Protein AF-A0A147KH98-F1 (afdb_monomer_lite)

Foldseek 3Di:
DDDDDDDAADDVPDADPLVCVVVVLQVCQQVQNDAKDWDWDWQDHRVNDDDPDDGDDTATQWMKHWQVLCVQQPVVLLCPQPFHWDWHHDPNRIMTIGGQDRNPDNCSVVSVVSSVVSSDGPPPPPD

pLDDT: mean 91.66, std 10.64, range [39.0, 98.44]

Sequence (127 aa):
KESVSFAVGYAEGEEPALDRLAELVEHFADQQILQTMTVHRLAGRDDVTYAPHWSGVPVPVGMAVGAEGVAQIGRERALAAPVPGKVVGPVKAPAVWYRVGDGVDAEDWRVLDGLLKHLRPQGLARD

Structure (mmCIF, N/CA/C/O backbone):
data_AF-A0A147KH98-F1
#
_entry.id   AF-A0A147KH98-F1
#
loop_
_atom_site.group_PDB
_atom_site.id
_atom_site.type_symbol
_atom_site.label_atom_id
_atom_site.label_alt_id
_atom_site.label_comp_id
_atom_site.label_asym_id
_atom_site.label_entity_id
_atom_site.label_seq_id
_atom_site.pdbx_PDB_ins_code
_atom_site.Cartn_x
_atom_site.Cartn_y
_atom_site.Cartn_z
_atom_site.occupancy
_atom_site.B_iso_or_equiv
_atom_site.auth_seq_id
_atom_site.auth_comp_id
_atom_site.auth_asym_id
_atom_site.auth_atom_id
_atom_site.pdbx_PDB_model_num
ATOM 1 N N . LYS A 1 1 ? 11.316 0.511 17.637 1.00 72.12 1 LYS A N 1
ATOM 2 C CA . LYS A 1 1 ? 10.694 0.406 16.298 1.00 72.12 1 LYS A CA 1
ATOM 3 C C . LYS A 1 1 ? 11.679 -0.330 15.413 1.00 72.12 1 LYS A C 1
ATOM 5 O O . LYS A 1 1 ? 12.813 0.118 15.325 1.00 72.12 1 LYS A O 1
ATOM 10 N N . GLU A 1 2 ? 11.275 -1.463 14.865 1.00 89.25 2 GLU A N 1
ATOM 11 C CA . GLU A 1 2 ? 12.076 -2.251 13.928 1.00 89.2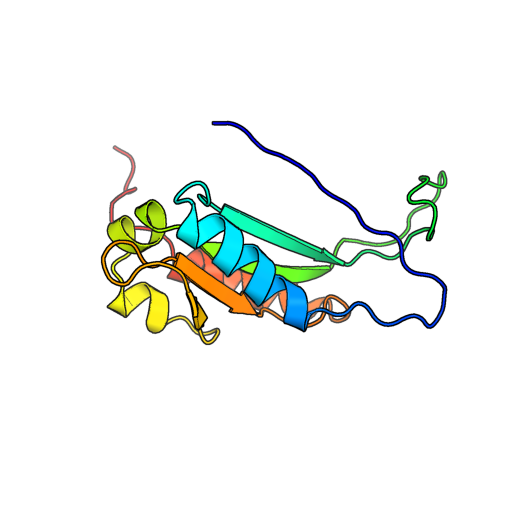5 2 GLU A CA 1
ATOM 12 C C . GLU A 1 2 ? 11.610 -1.950 12.499 1.00 89.25 2 GLU A C 1
ATOM 14 O O . GLU A 1 2 ? 10.452 -1.578 12.292 1.00 89.25 2 GLU A O 1
ATOM 19 N N . SER A 1 3 ? 12.512 -2.054 11.526 1.00 92.88 3 SER A N 1
ATOM 20 C CA . SER A 1 3 ? 12.195 -1.890 10.108 1.00 92.88 3 SER A CA 1
ATOM 21 C C . SER A 1 3 ? 12.914 -2.955 9.299 1.00 92.88 3 SER A C 1
ATOM 23 O O . SER A 1 3 ? 14.129 -3.105 9.428 1.00 92.88 3 SER A O 1
ATOM 25 N N . VAL A 1 4 ? 12.170 -3.638 8.437 1.00 95.06 4 VAL A N 1
ATOM 26 C CA . VAL A 1 4 ? 12.702 -4.611 7.484 1.00 95.06 4 VAL A CA 1
ATOM 27 C C . VAL A 1 4 ? 12.544 -4.035 6.082 1.00 95.06 4 VAL A C 1
ATOM 29 O O . VAL A 1 4 ? 11.461 -3.571 5.725 1.00 95.06 4 VAL A O 1
ATOM 32 N N . SER A 1 5 ? 13.618 -4.076 5.297 1.00 94.50 5 SER A N 1
ATOM 33 C CA . SER A 1 5 ? 13.599 -3.739 3.873 1.00 94.50 5 SER A CA 1
ATOM 34 C C . SER A 1 5 ? 13.730 -5.019 3.062 1.00 94.50 5 SER A C 1
ATOM 36 O O . SER A 1 5 ? 14.626 -5.822 3.310 1.00 94.50 5 SER A O 1
ATOM 38 N N . PHE A 1 6 ? 12.845 -5.196 2.088 1.00 93.94 6 PHE A N 1
ATOM 39 C CA . PHE A 1 6 ? 12.829 -6.343 1.190 1.00 93.94 6 PHE A CA 1
ATOM 40 C C . PHE A 1 6 ? 12.768 -5.848 -0.253 1.00 93.94 6 PHE A C 1
ATOM 42 O O . PHE A 1 6 ? 12.021 -4.918 -0.555 1.00 93.94 6 PHE A O 1
ATOM 49 N N . ALA A 1 7 ? 13.565 -6.457 -1.127 1.00 94.00 7 ALA A N 1
ATOM 50 C CA . ALA A 1 7 ? 13.634 -6.121 -2.540 1.00 94.00 7 ALA A CA 1
ATOM 51 C C . ALA A 1 7 ? 13.538 -7.398 -3.376 1.00 94.00 7 ALA A C 1
ATOM 53 O O . ALA A 1 7 ? 14.089 -8.434 -3.006 1.00 94.00 7 ALA A O 1
ATOM 54 N N . VAL A 1 8 ? 12.844 -7.294 -4.507 1.00 93.56 8 VAL A N 1
ATOM 55 C CA . VAL A 1 8 ? 12.719 -8.351 -5.512 1.00 93.56 8 VAL A CA 1
ATOM 56 C C . VAL A 1 8 ? 13.092 -7.733 -6.847 1.00 93.56 8 VAL A C 1
ATOM 58 O O . VAL A 1 8 ? 12.527 -6.703 -7.217 1.00 93.56 8 VAL A O 1
ATOM 61 N N . GLY A 1 9 ? 14.058 -8.335 -7.531 1.00 93.75 9 GLY A N 1
ATOM 62 C CA . GLY A 1 9 ? 14.377 -7.992 -8.908 1.00 93.75 9 GLY A CA 1
ATOM 63 C C . GLY A 1 9 ? 13.510 -8.802 -9.866 1.00 93.75 9 GLY A C 1
ATOM 64 O O . GLY A 1 9 ? 13.173 -9.949 -9.583 1.00 93.75 9 GLY A O 1
ATOM 65 N N . TYR A 1 10 ? 13.139 -8.175 -10.975 1.00 92.88 10 TYR A N 1
ATOM 66 C CA . TYR A 1 10 ? 12.360 -8.775 -12.054 1.00 92.88 10 TYR A CA 1
ATOM 67 C C . TYR A 1 10 ? 13.147 -8.615 -13.349 1.00 92.88 10 TYR A C 1
ATOM 69 O O . TYR A 1 10 ? 13.809 -7.587 -13.534 1.00 92.88 10 TYR A O 1
ATOM 77 N N . ALA A 1 11 ? 13.091 -9.621 -14.220 1.00 92.75 11 ALA A N 1
ATOM 78 C CA . ALA A 1 11 ? 13.768 -9.567 -15.509 1.00 92.75 11 ALA A CA 1
ATOM 79 C C . ALA A 1 11 ? 13.147 -8.499 -16.426 1.00 92.75 11 ALA A C 1
ATOM 81 O O . ALA A 1 11 ? 12.020 -8.038 -16.229 1.00 92.75 11 ALA A O 1
ATOM 82 N N . GLU A 1 12 ? 13.875 -8.106 -17.470 1.00 86.88 12 GLU A N 1
ATOM 83 C CA . GLU A 1 12 ? 13.342 -7.177 -18.466 1.00 86.88 12 GLU A CA 1
ATOM 84 C C . GLU A 1 12 ? 12.071 -7.747 -19.124 1.00 86.88 12 GLU A C 1
ATOM 86 O O . GLU A 1 12 ? 12.053 -8.879 -19.607 1.00 86.88 12 GLU A O 1
ATOM 91 N N . GLY A 1 13 ? 10.993 -6.956 -19.126 1.00 88.12 13 GLY A N 1
ATOM 92 C CA . GLY A 1 13 ? 9.683 -7.358 -19.651 1.00 88.12 13 GLY A CA 1
ATOM 93 C C . GLY A 1 13 ? 8.858 -8.256 -18.722 1.00 88.12 13 GLY A C 1
ATOM 94 O O . GLY A 1 13 ? 7.716 -8.575 -19.055 1.00 88.12 13 GLY A O 1
ATOM 95 N N . GLU A 1 14 ? 9.391 -8.650 -17.563 1.00 92.62 14 GLU A N 1
ATOM 96 C CA . GLU A 1 14 ? 8.629 -9.344 -16.529 1.00 92.62 14 GLU A CA 1
ATOM 97 C C . GLU A 1 14 ? 7.836 -8.331 -15.693 1.00 92.62 14 GLU A C 1
ATOM 99 O O . GLU A 1 14 ? 8.406 -7.451 -15.042 1.00 92.62 14 GLU A O 1
ATOM 104 N N . GLU A 1 15 ? 6.506 -8.450 -15.698 1.00 90.94 15 GLU A N 1
ATOM 105 C CA . GLU A 1 15 ? 5.657 -7.584 -14.881 1.00 90.94 15 GLU A CA 1
ATOM 106 C C . GLU A 1 15 ? 5.481 -8.138 -13.458 1.00 90.94 15 GLU A C 1
ATOM 108 O O . GLU A 1 15 ? 5.040 -9.281 -13.288 1.00 90.94 15 GLU A O 1
ATOM 113 N N . PRO A 1 16 ? 5.761 -7.331 -12.416 1.00 92.56 16 PRO A N 1
ATOM 114 C CA . PRO A 1 16 ? 5.545 -7.737 -11.036 1.00 92.56 16 PRO A CA 1
ATOM 115 C C . PRO A 1 16 ? 4.078 -8.068 -10.747 1.00 92.56 16 PRO A C 1
ATOM 117 O O . PRO A 1 16 ? 3.163 -7.338 -11.130 1.00 92.56 16 PRO A O 1
ATOM 120 N N . ALA A 1 17 ? 3.841 -9.120 -9.963 1.00 92.62 17 ALA A N 1
ATOM 121 C CA . ALA A 1 17 ? 2.501 -9.493 -9.511 1.00 92.62 17 ALA A CA 1
ATOM 122 C C . ALA A 1 17 ? 2.019 -8.580 -8.364 1.00 92.62 17 ALA A C 1
ATOM 124 O O . ALA A 1 17 ? 1.915 -9.002 -7.211 1.00 92.62 17 ALA A O 1
ATOM 125 N N . LEU A 1 18 ? 1.734 -7.310 -8.669 1.00 93.94 18 LEU A N 1
ATOM 126 C CA . LEU A 1 18 ? 1.428 -6.275 -7.671 1.00 93.94 18 LEU A CA 1
ATOM 127 C C . LEU A 1 18 ? 0.175 -6.580 -6.831 1.00 93.94 18 LEU A C 1
ATOM 129 O O . LEU A 1 18 ? 0.096 -6.151 -5.680 1.00 93.94 18 LEU A O 1
ATOM 133 N N . ASP A 1 19 ? -0.760 -7.381 -7.342 1.00 90.00 19 ASP A N 1
ATOM 134 C CA . ASP A 1 19 ? -1.944 -7.819 -6.589 1.00 90.00 19 ASP A CA 1
ATOM 135 C C . ASP A 1 19 ? -1.588 -8.682 -5.365 1.00 90.00 19 ASP A C 1
ATOM 137 O O . ASP A 1 19 ? -2.283 -8.637 -4.346 1.00 90.00 19 ASP A O 1
ATOM 141 N N . ARG A 1 20 ? -0.448 -9.390 -5.404 1.00 94.62 20 ARG A N 1
ATOM 142 C CA . ARG A 1 20 ? 0.059 -10.199 -4.279 1.00 94.62 20 ARG A CA 1
ATOM 143 C C . ARG A 1 20 ? 0.482 -9.358 -3.080 1.00 94.62 20 ARG A C 1
ATOM 145 O O . ARG A 1 20 ? 0.563 -9.872 -1.968 1.00 94.62 20 ARG A O 1
ATOM 152 N N . LEU A 1 21 ? 0.714 -8.059 -3.267 1.00 96.38 21 LEU A N 1
ATOM 153 C CA . LEU A 1 21 ? 1.044 -7.162 -2.162 1.00 96.38 21 LEU A CA 1
ATOM 154 C C . LEU A 1 21 ? -0.110 -7.059 -1.167 1.00 96.38 21 LEU A C 1
ATOM 156 O O . LEU A 1 21 ? 0.137 -7.015 0.033 1.00 96.38 21 LEU A O 1
ATOM 160 N N . ALA A 1 22 ? -1.361 -7.077 -1.636 1.00 95.12 22 ALA A N 1
ATOM 161 C CA . ALA A 1 22 ? -2.511 -7.052 -0.738 1.00 95.12 22 ALA A CA 1
ATOM 162 C C . ALA A 1 22 ? -2.581 -8.320 0.132 1.00 95.12 22 ALA A C 1
ATOM 164 O O . ALA A 1 22 ? -2.900 -8.219 1.313 1.00 95.12 22 ALA A O 1
ATOM 165 N N . GLU A 1 23 ? -2.246 -9.485 -0.432 1.00 96.06 23 GLU A N 1
ATOM 166 C CA . GLU A 1 23 ? -2.164 -10.759 0.300 1.00 96.06 23 GLU A CA 1
ATOM 167 C C . GLU A 1 23 ? -1.031 -10.734 1.337 1.00 96.06 23 GLU A C 1
ATOM 169 O O . GLU A 1 23 ? -1.208 -11.180 2.467 1.00 96.06 23 GLU A O 1
ATOM 174 N N . LEU A 1 24 ? 0.125 -10.157 0.989 1.00 96.56 24 LEU A N 1
ATOM 175 C CA . LEU A 1 24 ? 1.246 -10.002 1.919 1.00 96.56 24 LEU A CA 1
ATOM 176 C C . LEU A 1 24 ? 0.896 -9.069 3.089 1.00 96.56 24 LEU A C 1
ATOM 178 O O . LEU A 1 24 ? 1.219 -9.356 4.241 1.00 96.56 24 LEU A O 1
ATOM 182 N N . VAL A 1 25 ? 0.210 -7.959 2.804 1.00 97.75 25 VAL A N 1
ATOM 183 C CA . VAL A 1 25 ? -0.272 -7.036 3.839 1.00 97.75 25 VAL A CA 1
ATOM 184 C C . VAL A 1 25 ? -1.274 -7.735 4.754 1.00 97.75 25 VAL A C 1
ATOM 186 O O . VAL A 1 25 ? -1.176 -7.594 5.971 1.00 97.75 25 VAL A O 1
ATOM 189 N N . GLU A 1 26 ? -2.207 -8.502 4.190 1.00 97.31 26 GLU A N 1
ATOM 190 C CA . GLU A 1 26 ? -3.171 -9.302 4.949 1.00 97.31 26 GLU A CA 1
ATOM 191 C C . GLU A 1 26 ? -2.466 -10.320 5.851 1.00 97.31 26 GLU A C 1
ATOM 193 O O . GLU A 1 26 ? -2.730 -10.353 7.050 1.00 97.31 26 GLU A O 1
ATOM 198 N N . HIS A 1 27 ? -1.465 -11.033 5.331 1.00 97.19 27 HIS A N 1
ATOM 199 C CA . HIS A 1 27 ? -0.660 -11.981 6.101 1.00 97.19 27 HIS A CA 1
ATOM 200 C C . HIS A 1 27 ? 0.043 -11.341 7.312 1.00 97.19 27 HIS A C 1
ATOM 202 O O . HIS A 1 27 ? 0.085 -11.930 8.397 1.00 97.19 27 HIS A O 1
ATOM 208 N N . PHE A 1 28 ? 0.593 -10.130 7.163 1.00 96.88 28 PHE A N 1
ATOM 209 C CA . PHE A 1 28 ? 1.199 -9.400 8.283 1.00 96.88 28 PHE A CA 1
ATOM 210 C C . PHE A 1 28 ? 0.163 -8.782 9.232 1.00 96.88 28 PHE A C 1
ATOM 212 O O . PHE A 1 28 ? 0.431 -8.639 10.430 1.00 96.88 28 PHE A O 1
ATOM 219 N N . ALA A 1 29 ? -1.013 -8.414 8.721 1.00 97.25 29 ALA A N 1
ATOM 220 C CA . ALA A 1 29 ? -2.119 -7.907 9.523 1.00 97.25 29 ALA A CA 1
ATOM 221 C C . ALA A 1 29 ? -2.741 -9.007 10.400 1.00 97.25 29 ALA A C 1
ATOM 223 O O . ALA A 1 29 ? -2.997 -8.760 11.578 1.00 97.25 29 ALA A O 1
ATOM 224 N N . ASP A 1 30 ? -2.907 -10.223 9.872 1.00 97.38 30 ASP A N 1
ATOM 225 C CA . ASP A 1 30 ? -3.402 -11.396 10.609 1.00 97.38 30 ASP A CA 1
ATOM 226 C C . ASP A 1 30 ? -2.499 -11.777 11.782 1.00 97.38 30 ASP A C 1
ATOM 228 O O . ASP A 1 30 ? -2.977 -12.146 12.853 1.00 97.38 30 ASP A O 1
ATOM 232 N N . GLN A 1 31 ? -1.188 -11.614 11.612 1.00 95.81 31 GLN A N 1
ATOM 233 C CA . GLN A 1 31 ? -0.202 -11.807 12.678 1.00 95.81 31 GLN A CA 1
ATOM 234 C C . GLN A 1 31 ? -0.114 -10.621 13.647 1.00 95.81 31 GLN A C 1
ATOM 236 O O . GLN A 1 31 ? 0.615 -10.689 14.633 1.00 95.81 31 GLN A O 1
ATOM 241 N N . GLN A 1 32 ? -0.833 -9.529 13.374 1.00 92.94 32 GLN A N 1
ATOM 242 C CA . GLN A 1 32 ? -0.815 -8.288 14.150 1.00 92.94 32 GLN A CA 1
ATOM 243 C C . GLN A 1 32 ? 0.583 -7.651 14.289 1.00 92.94 32 GLN A C 1
ATOM 245 O O . GLN A 1 32 ? 0.840 -6.917 15.241 1.00 92.94 32 GLN A O 1
ATOM 250 N N . ILE A 1 33 ? 1.481 -7.900 13.328 1.00 94.50 33 ILE A N 1
ATOM 251 C CA . ILE A 1 33 ? 2.856 -7.361 13.319 1.00 94.50 33 ILE A CA 1
ATOM 252 C C . ILE A 1 33 ? 3.027 -6.159 12.382 1.00 94.50 33 ILE A C 1
ATOM 254 O O . ILE A 1 33 ? 4.036 -5.455 12.432 1.00 94.50 33 ILE A O 1
ATOM 258 N N . LEU A 1 34 ? 2.044 -5.899 11.519 1.00 96.38 34 LEU A N 1
ATOM 259 C CA . LEU A 1 34 ? 2.078 -4.779 10.588 1.00 96.38 34 LEU A CA 1
ATOM 260 C C . LEU A 1 34 ? 1.845 -3.446 11.315 1.00 96.38 34 LEU A C 1
ATOM 262 O O . LEU A 1 34 ? 0.763 -3.215 11.849 1.00 96.38 34 LEU A O 1
ATOM 266 N N . GLN A 1 35 ? 2.819 -2.532 11.254 1.00 95.88 35 GLN A N 1
ATOM 267 C CA . GLN A 1 35 ? 2.640 -1.125 11.654 1.00 95.88 35 GLN A CA 1
ATOM 268 C C . GLN A 1 35 ? 2.424 -0.228 10.436 1.00 95.88 35 GLN A C 1
ATOM 270 O O . GLN A 1 35 ? 1.440 0.503 10.324 1.00 95.88 35 GLN A O 1
ATOM 275 N N . THR A 1 36 ? 3.362 -0.278 9.498 1.00 96.56 36 THR A N 1
ATOM 276 C CA . THR A 1 36 ? 3.297 0.421 8.218 1.00 96.56 36 THR A CA 1
ATOM 277 C C . THR A 1 36 ? 4.105 -0.377 7.212 1.00 96.56 36 THR A C 1
ATOM 279 O O . THR A 1 36 ? 5.171 -0.885 7.549 1.00 96.56 36 THR A O 1
ATOM 282 N N . MET A 1 37 ? 3.619 -0.452 5.982 1.00 97.75 37 MET A N 1
ATOM 283 C CA . MET A 1 37 ? 4.372 -0.980 4.848 1.00 97.75 37 MET A CA 1
ATOM 284 C C . MET A 1 37 ? 4.260 0.027 3.712 1.00 97.75 37 MET A C 1
ATOM 286 O O . MET A 1 37 ? 3.166 0.500 3.426 1.00 97.75 37 MET A O 1
ATOM 290 N N . THR A 1 38 ? 5.372 0.372 3.078 1.00 97.75 38 THR A N 1
ATOM 291 C CA . THR A 1 38 ? 5.388 1.180 1.857 1.00 97.75 38 THR A CA 1
ATOM 292 C C . THR A 1 38 ? 6.065 0.376 0.766 1.00 97.75 38 THR A C 1
ATOM 294 O O . THR A 1 38 ? 7.058 -0.306 1.007 1.00 97.75 38 THR A O 1
ATOM 297 N N . VAL A 1 39 ? 5.506 0.430 -0.436 1.00 98.12 39 VAL A N 1
ATOM 298 C CA . VAL A 1 39 ? 6.021 -0.304 -1.589 1.00 98.12 39 VAL A CA 1
ATOM 299 C C . VAL A 1 39 ? 6.310 0.696 -2.687 1.00 98.12 39 VAL A C 1
ATOM 301 O O . VAL A 1 39 ? 5.481 1.562 -2.969 1.00 98.12 39 VAL A O 1
ATOM 304 N N . HIS A 1 40 ? 7.481 0.564 -3.296 1.00 96.94 40 HIS A N 1
ATOM 305 C CA . HIS A 1 40 ? 7.908 1.372 -4.427 1.00 96.94 40 HIS A CA 1
ATOM 306 C C . HIS A 1 40 ? 8.517 0.460 -5.492 1.00 96.94 40 HIS A C 1
ATOM 308 O O . HIS A 1 40 ? 9.085 -0.582 -5.161 1.00 96.94 40 HIS A O 1
ATOM 314 N N . ARG A 1 41 ? 8.421 0.871 -6.754 1.00 94.81 41 ARG A N 1
ATOM 315 C CA . ARG A 1 41 ? 9.116 0.262 -7.892 1.00 94.81 41 ARG A CA 1
ATOM 316 C C . ARG A 1 41 ? 10.212 1.220 -8.343 1.00 94.81 41 ARG A C 1
ATOM 318 O O . ARG A 1 41 ? 10.033 2.430 -8.304 1.00 94.81 41 ARG A O 1
ATOM 325 N N . LEU A 1 42 ? 11.358 0.691 -8.737 1.00 92.25 42 LEU A N 1
ATOM 326 C CA . LEU A 1 42 ? 12.495 1.462 -9.234 1.00 92.25 42 LEU A CA 1
ATOM 327 C C . LEU A 1 42 ? 13.095 0.691 -10.410 1.00 92.25 42 LEU A C 1
ATOM 329 O O . LEU A 1 42 ? 13.108 -0.540 -10.381 1.00 92.25 42 LEU A O 1
ATOM 333 N N . ALA A 1 43 ? 13.604 1.394 -11.422 1.00 89.12 43 ALA A N 1
ATOM 334 C CA . ALA A 1 43 ? 14.387 0.749 -12.469 1.00 89.12 43 ALA A CA 1
ATOM 335 C C . ALA A 1 43 ? 15.715 0.237 -11.888 1.00 89.12 43 ALA A C 1
ATOM 337 O O . ALA A 1 43 ? 16.451 0.972 -11.230 1.00 89.12 43 ALA A O 1
ATOM 338 N N . GLY A 1 44 ? 16.025 -1.034 -12.119 1.00 87.62 44 GLY A N 1
ATOM 339 C CA . GLY A 1 44 ? 17.194 -1.682 -11.540 1.00 87.62 44 GLY A CA 1
ATOM 340 C C . GLY A 1 44 ? 17.493 -3.010 -12.213 1.00 87.62 44 GLY A C 1
ATOM 341 O O . GLY A 1 44 ? 16.842 -3.384 -13.186 1.00 87.62 44 GLY A O 1
ATOM 342 N N . ARG A 1 45 ? 18.505 -3.706 -11.697 1.00 87.12 45 ARG A N 1
ATOM 343 C CA . ARG A 1 45 ? 18.884 -5.037 -12.169 1.00 87.12 45 ARG A CA 1
ATOM 344 C C . ARG A 1 45 ? 18.038 -6.105 -11.480 1.00 87.12 45 ARG A C 1
ATOM 346 O O . ARG A 1 45 ? 17.681 -5.963 -10.310 1.00 87.12 45 ARG A O 1
ATOM 353 N N . ASP A 1 46 ? 17.757 -7.178 -12.202 1.00 89.50 46 ASP A N 1
ATOM 354 C CA . ASP A 1 46 ? 17.039 -8.361 -11.720 1.00 89.50 46 ASP A CA 1
ATOM 355 C C . ASP A 1 46 ? 17.796 -9.105 -10.604 1.00 89.50 46 ASP A C 1
ATOM 357 O O . ASP A 1 46 ? 17.190 -9.651 -9.686 1.00 89.50 46 ASP A O 1
ATOM 361 N N . ASP A 1 47 ? 19.127 -9.042 -10.617 1.00 90.94 47 ASP A N 1
ATOM 362 C CA . ASP A 1 47 ? 20.009 -9.538 -9.554 1.00 90.94 47 ASP A CA 1
ATOM 363 C C . ASP A 1 47 ? 20.064 -8.636 -8.302 1.00 90.94 47 ASP A C 1
ATOM 365 O O . ASP A 1 47 ? 20.786 -8.938 -7.349 1.00 90.94 47 ASP A O 1
ATOM 369 N N . VAL A 1 48 ? 19.308 -7.529 -8.285 1.00 89.94 48 VAL A N 1
ATOM 370 C CA . VAL A 1 48 ? 19.243 -6.540 -7.190 1.00 89.94 48 VAL A CA 1
ATOM 371 C C . VAL A 1 48 ? 20.603 -5.877 -6.901 1.00 89.94 48 VAL A C 1
ATOM 373 O O . VAL A 1 48 ? 20.769 -5.155 -5.914 1.00 89.94 48 VAL A O 1
ATOM 376 N N . THR A 1 49 ? 21.602 -6.060 -7.770 1.00 87.69 49 THR A N 1
ATOM 377 C CA . THR A 1 49 ? 22.883 -5.367 -7.637 1.00 87.69 49 THR A CA 1
ATOM 378 C C . THR A 1 49 ? 22.760 -3.919 -8.099 1.00 87.69 49 THR A C 1
ATOM 380 O O . THR A 1 49 ? 21.992 -3.570 -8.999 1.00 87.69 49 THR A O 1
ATOM 383 N N . TYR A 1 50 ? 23.528 -3.042 -7.457 1.00 80.31 50 TYR A N 1
ATOM 384 C CA . TYR A 1 50 ? 23.521 -1.620 -7.765 1.00 80.31 50 TYR A CA 1
ATOM 385 C C . TYR A 1 50 ? 24.610 -1.286 -8.786 1.00 80.31 50 TYR A C 1
ATOM 387 O O . TYR A 1 50 ? 25.791 -1.551 -8.553 1.00 80.31 50 TYR A O 1
ATOM 395 N N . ALA A 1 51 ? 24.229 -0.667 -9.901 1.00 77.62 51 ALA A N 1
ATOM 396 C CA . ALA A 1 51 ? 25.178 -0.113 -10.857 1.00 77.62 51 ALA A CA 1
ATOM 397 C C . ALA A 1 51 ? 25.547 1.332 -10.468 1.00 77.62 51 ALA A C 1
ATOM 399 O O . ALA A 1 51 ? 24.689 2.070 -9.986 1.00 77.62 51 ALA A O 1
ATOM 400 N N . PRO A 1 52 ? 26.793 1.792 -10.694 1.00 83.31 52 PRO A N 1
ATOM 401 C CA . PRO A 1 52 ? 27.239 3.135 -10.319 1.00 83.31 52 PRO A CA 1
ATOM 402 C C . PRO A 1 52 ? 26.737 4.217 -11.296 1.00 83.31 52 PRO A C 1
ATOM 404 O O . PRO A 1 52 ? 27.486 5.105 -11.696 1.00 83.31 52 PRO A O 1
ATOM 407 N N . HIS A 1 53 ? 25.472 4.150 -11.705 1.00 81.88 53 HIS A N 1
ATOM 408 C CA . HIS A 1 53 ? 24.802 5.178 -12.489 1.00 81.88 53 HIS A CA 1
ATOM 409 C C . HIS A 1 53 ? 23.412 5.453 -11.918 1.00 81.88 53 HIS A C 1
ATOM 411 O O . HIS A 1 53 ? 22.786 4.609 -11.277 1.00 81.88 53 HIS A O 1
ATOM 417 N N . TRP A 1 54 ? 22.920 6.664 -12.163 1.00 81.62 54 TRP A N 1
ATOM 418 C CA . TRP A 1 54 ? 21.564 7.036 -11.789 1.00 81.62 54 TRP A CA 1
ATOM 419 C C . TRP A 1 54 ? 20.547 6.144 -12.512 1.00 81.62 54 TRP A C 1
ATOM 421 O O . TRP A 1 54 ? 20.649 5.956 -13.723 1.00 81.62 54 TRP A O 1
ATOM 431 N N . SER A 1 55 ? 19.579 5.607 -11.766 1.00 82.81 55 SER A N 1
ATOM 432 C CA . SER A 1 55 ? 18.537 4.702 -12.286 1.00 82.81 55 SER A CA 1
ATOM 433 C C . SER A 1 55 ? 17.118 5.227 -12.019 1.00 82.81 55 SER A C 1
ATOM 435 O O . SER A 1 55 ? 16.148 4.481 -12.056 1.00 82.81 55 SER A O 1
ATOM 437 N N . GLY A 1 56 ? 16.985 6.533 -11.763 1.00 85.81 56 GLY A N 1
ATOM 438 C CA . GLY A 1 56 ? 15.700 7.169 -11.470 1.00 85.81 56 GLY A CA 1
ATOM 439 C C . GLY A 1 56 ? 15.338 7.182 -9.985 1.00 85.81 56 GLY A C 1
ATOM 440 O O . GLY A 1 56 ? 16.104 6.753 -9.123 1.00 85.81 56 GLY A O 1
ATOM 441 N N . VAL A 1 57 ? 14.155 7.728 -9.697 1.00 88.38 57 VAL A N 1
ATOM 442 C CA . VAL A 1 57 ? 13.565 7.725 -8.354 1.00 88.38 57 VAL A CA 1
ATOM 443 C C . VAL A 1 57 ? 12.605 6.546 -8.207 1.00 88.38 57 VAL A C 1
ATOM 445 O O . VAL A 1 57 ? 11.937 6.195 -9.181 1.00 88.38 57 VAL A O 1
ATOM 448 N N . PRO A 1 58 ? 12.482 5.949 -7.010 1.00 93.31 58 PRO A N 1
ATOM 449 C CA . PRO A 1 58 ? 11.423 4.989 -6.751 1.00 93.31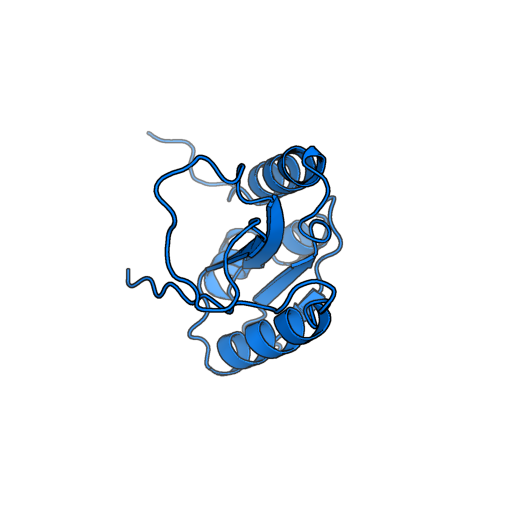 58 PRO A CA 1
ATOM 450 C C . PRO A 1 58 ? 10.049 5.642 -6.935 1.00 93.31 58 PRO A C 1
ATOM 452 O O . PRO A 1 58 ? 9.830 6.772 -6.498 1.00 93.31 58 PRO A O 1
ATOM 455 N N . VAL A 1 59 ? 9.122 4.926 -7.554 1.00 96.69 59 VAL A N 1
ATOM 456 C CA . VAL A 1 59 ? 7.743 5.353 -7.786 1.00 96.69 59 VAL A CA 1
ATOM 457 C C . VAL A 1 59 ? 6.814 4.561 -6.859 1.00 96.69 59 VAL A C 1
ATOM 459 O O . VAL A 1 59 ? 6.961 3.337 -6.760 1.00 96.69 59 VAL A O 1
ATOM 462 N N . PRO A 1 60 ? 5.884 5.211 -6.138 1.00 97.81 60 PRO A N 1
ATOM 463 C CA . PRO A 1 60 ? 4.993 4.537 -5.205 1.00 97.81 60 PRO A CA 1
ATOM 464 C C . PRO A 1 60 ? 4.092 3.493 -5.866 1.00 97.81 60 PRO A C 1
ATOM 466 O O . PRO A 1 60 ? 3.458 3.723 -6.885 1.00 97.81 60 PRO A O 1
ATOM 469 N N . VAL A 1 61 ? 3.977 2.345 -5.211 1.00 98.06 61 VAL A N 1
ATOM 470 C CA . VAL A 1 61 ? 3.066 1.254 -5.574 1.00 98.06 61 VAL A CA 1
ATOM 471 C C . VAL A 1 61 ? 1.895 1.233 -4.591 1.00 98.06 61 VAL A C 1
ATOM 473 O O . VAL A 1 61 ? 0.732 1.107 -4.984 1.00 98.06 61 VAL A O 1
ATOM 476 N N . GLY A 1 62 ? 2.172 1.396 -3.298 1.00 97.94 62 GLY A N 1
ATOM 477 C CA . GLY A 1 62 ? 1.123 1.459 -2.290 1.00 97.94 62 GLY A CA 1
ATOM 478 C C . GLY A 1 62 ? 1.638 1.593 -0.866 1.00 97.94 62 GLY A C 1
ATOM 479 O O . GLY A 1 62 ? 2.844 1.561 -0.605 1.00 97.94 62 GLY A O 1
ATOM 480 N N . MET A 1 63 ? 0.695 1.746 0.057 1.00 98.25 63 MET A N 1
ATOM 481 C CA . MET A 1 63 ? 0.957 1.895 1.482 1.00 98.25 63 MET A CA 1
ATOM 482 C C . MET A 1 63 ? -0.060 1.100 2.296 1.00 98.25 63 MET A C 1
ATOM 484 O O . MET A 1 63 ? -1.252 1.132 2.008 1.00 98.25 63 MET A O 1
ATOM 488 N N . ALA A 1 64 ? 0.397 0.428 3.348 1.00 98.25 64 ALA A N 1
ATOM 489 C CA . ALA A 1 64 ? -0.458 -0.179 4.354 1.00 98.25 64 ALA A CA 1
ATOM 490 C C . ALA A 1 64 ? -0.347 0.558 5.688 1.00 98.25 64 ALA A C 1
ATOM 492 O O . ALA A 1 64 ? 0.750 0.939 6.106 1.00 98.25 64 ALA A O 1
ATOM 493 N N . VAL A 1 65 ? -1.474 0.679 6.382 1.00 97.88 65 VAL A N 1
ATOM 494 C CA . VAL A 1 65 ? -1.554 1.146 7.767 1.00 97.88 65 VAL A CA 1
ATOM 495 C C . VAL A 1 65 ? -2.049 -0.005 8.631 1.00 97.88 65 VAL A C 1
ATOM 497 O O . VAL A 1 65 ? -3.118 -0.556 8.379 1.00 97.88 65 VAL A O 1
ATOM 500 N N . GLY A 1 66 ? -1.260 -0.368 9.639 1.00 97.50 66 GLY A N 1
ATOM 501 C CA . GLY A 1 66 ? -1.592 -1.417 10.597 1.00 97.50 66 GLY A CA 1
ATOM 502 C C . GLY A 1 66 ? -2.724 -1.052 11.554 1.00 97.50 66 GLY A C 1
ATOM 503 O O . GLY A 1 66 ? -3.148 0.102 11.628 1.00 97.50 66 GLY A O 1
ATOM 504 N N . ALA A 1 67 ? -3.165 -2.031 12.344 1.00 96.94 67 ALA A N 1
ATOM 505 C CA . ALA A 1 67 ? -4.309 -1.896 13.247 1.00 96.94 67 ALA A CA 1
ATOM 506 C C . ALA A 1 67 ? -4.199 -0.721 14.230 1.00 96.94 67 ALA A C 1
ATOM 508 O O . ALA A 1 67 ? -5.163 0.017 14.419 1.00 96.94 67 ALA A O 1
ATOM 509 N N . GLU A 1 68 ? -3.019 -0.512 14.820 1.00 95.25 68 GLU A N 1
ATOM 510 C CA . GLU A 1 68 ? -2.779 0.608 15.737 1.00 95.25 68 GLU A CA 1
ATOM 511 C C . GLU A 1 68 ? -2.937 1.961 15.027 1.00 95.25 68 GLU A C 1
ATOM 513 O O . GLU A 1 68 ? -3.624 2.852 15.525 1.00 95.25 68 GLU A O 1
ATOM 518 N N . GLY A 1 69 ? -2.369 2.098 13.825 1.00 95.38 69 GLY A N 1
ATOM 519 C CA . GLY A 1 69 ? -2.498 3.316 13.026 1.00 95.38 69 GLY A CA 1
ATOM 520 C C . GLY A 1 69 ? -3.944 3.575 12.601 1.00 95.38 69 GLY A C 1
ATOM 521 O O . GLY A 1 69 ? -4.427 4.699 12.708 1.00 95.38 69 GLY A O 1
ATOM 522 N N . VAL A 1 70 ? -4.676 2.534 12.191 1.00 96.50 70 VAL A N 1
ATOM 523 C CA . VAL A 1 70 ? -6.106 2.641 11.855 1.00 96.50 70 VAL A CA 1
ATOM 524 C C . VAL A 1 70 ? -6.930 3.051 13.077 1.00 96.50 70 VAL A C 1
ATOM 526 O O . VAL A 1 70 ? -7.823 3.888 12.950 1.00 96.50 70 VAL A O 1
ATOM 529 N N . ALA A 1 71 ? -6.622 2.518 14.263 1.00 95.12 71 ALA A N 1
ATOM 530 C CA . ALA A 1 71 ? -7.289 2.898 15.505 1.00 95.12 71 ALA A CA 1
ATOM 531 C C . ALA A 1 71 ? -7.038 4.372 15.873 1.00 95.12 71 ALA A C 1
ATOM 533 O O . ALA A 1 71 ? -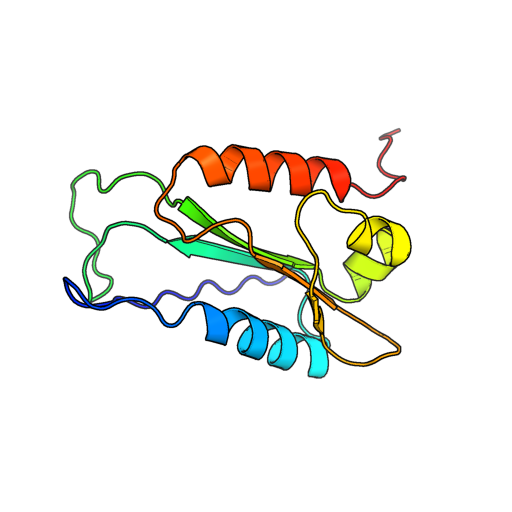7.976 5.063 16.261 1.00 95.12 71 ALA A O 1
ATOM 534 N N . GLN A 1 72 ? -5.809 4.870 15.696 1.00 95.00 72 GLN A N 1
ATOM 535 C CA . GLN A 1 72 ? -5.453 6.273 15.955 1.00 95.00 72 GLN A CA 1
ATOM 536 C C . GLN A 1 72 ? -6.086 7.253 14.953 1.00 95.00 72 GLN A C 1
ATOM 538 O O . GLN A 1 72 ? -6.474 8.358 15.326 1.00 95.00 72 GLN A O 1
ATOM 543 N N . ILE A 1 73 ? -6.183 6.870 13.678 1.00 95.38 73 ILE A N 1
ATOM 544 C CA . ILE A 1 73 ? -6.780 7.696 12.612 1.00 95.38 73 ILE A CA 1
ATOM 545 C C . ILE A 1 73 ? -8.315 7.666 12.678 1.00 95.38 73 ILE A C 1
ATOM 547 O O . ILE A 1 73 ? -8.974 8.643 12.317 1.00 95.38 73 ILE A O 1
ATOM 551 N N . GLY A 1 74 ? -8.875 6.544 13.130 1.00 94.69 74 GLY A N 1
ATOM 552 C CA . GLY A 1 74 ? -10.290 6.211 13.038 1.00 94.69 74 GLY A CA 1
ATOM 553 C C . GLY A 1 74 ? -10.612 5.492 11.725 1.00 94.69 74 GLY A C 1
ATOM 554 O O . GLY A 1 74 ? -10.276 5.965 10.637 1.00 94.69 74 GLY A O 1
ATOM 555 N N . ARG A 1 75 ? -11.311 4.351 11.815 1.00 93.56 75 ARG A N 1
ATOM 556 C CA . ARG A 1 75 ? -11.624 3.492 10.656 1.00 93.56 75 ARG A CA 1
ATOM 557 C C . ARG A 1 75 ? -12.371 4.236 9.551 1.00 93.56 75 ARG A C 1
ATOM 559 O O . ARG A 1 75 ? -12.021 4.105 8.386 1.00 93.56 75 ARG A O 1
ATOM 566 N N . GLU A 1 76 ? -13.390 5.010 9.908 1.00 94.62 76 GLU A N 1
ATOM 567 C CA . GLU A 1 76 ? -14.197 5.751 8.931 1.00 94.62 76 GLU A CA 1
ATOM 568 C C . GLU A 1 76 ? -13.352 6.765 8.160 1.00 94.62 76 GLU A C 1
ATOM 570 O O . GLU A 1 76 ? -13.425 6.828 6.936 1.00 94.62 76 GLU A O 1
ATOM 575 N N . ARG A 1 77 ? -12.475 7.494 8.858 1.00 95.19 77 ARG A N 1
ATOM 576 C CA . ARG A 1 77 ? -11.553 8.442 8.232 1.00 95.19 77 ARG A CA 1
ATOM 577 C C . ARG A 1 77 ? -10.553 7.739 7.322 1.00 95.19 77 ARG A C 1
ATOM 579 O O . ARG A 1 77 ? -10.328 8.215 6.214 1.00 95.19 77 ARG A O 1
ATOM 586 N N . ALA A 1 78 ? -9.968 6.631 7.777 1.00 96.00 78 ALA A N 1
ATOM 587 C CA . ALA A 1 78 ? -9.043 5.835 6.977 1.00 96.00 78 ALA A CA 1
ATOM 588 C C . ALA A 1 78 ? -9.698 5.397 5.652 1.00 96.00 78 ALA A C 1
ATOM 590 O O . ALA A 1 78 ? -9.126 5.573 4.582 1.00 96.00 78 ALA A O 1
ATOM 591 N N . LEU A 1 79 ? -10.949 4.931 5.704 1.00 96.44 79 LEU A N 1
ATOM 592 C CA . LEU A 1 79 ? -11.693 4.500 4.516 1.00 96.44 79 LEU A CA 1
ATOM 593 C C . LEU A 1 79 ? -12.234 5.647 3.653 1.00 96.44 79 LEU A C 1
ATOM 595 O O . LEU A 1 79 ? -12.529 5.427 2.483 1.00 96.44 79 LEU A O 1
ATOM 599 N N . ALA A 1 80 ? -12.324 6.862 4.191 1.00 96.56 80 ALA A N 1
ATOM 600 C CA . ALA A 1 80 ? -12.696 8.069 3.452 1.00 96.56 80 ALA A CA 1
ATOM 601 C C . ALA A 1 80 ? -11.508 8.736 2.727 1.00 96.56 80 ALA A C 1
ATOM 603 O O . ALA A 1 80 ? -11.608 9.895 2.321 1.00 96.56 80 ALA A O 1
ATOM 604 N N . ALA A 1 81 ? -10.363 8.055 2.617 1.00 94.75 81 ALA A N 1
ATOM 605 C CA . ALA A 1 81 ? -9.207 8.577 1.902 1.00 94.75 81 ALA A CA 1
ATOM 606 C C . ALA A 1 81 ? -9.493 8.753 0.394 1.00 94.75 81 ALA A C 1
ATOM 608 O O . ALA A 1 81 ? -10.290 8.005 -0.172 1.00 94.75 81 ALA A O 1
ATOM 609 N N . PRO A 1 82 ? -8.805 9.692 -0.289 1.00 90.81 82 PRO A N 1
ATOM 610 C CA . PRO A 1 82 ? -8.925 9.865 -1.742 1.00 90.81 82 PRO A CA 1
ATOM 611 C C . PRO A 1 82 ? -8.540 8.616 -2.549 1.00 90.81 82 PRO A C 1
ATOM 613 O O . PRO A 1 82 ? -8.992 8.441 -3.676 1.00 90.81 82 PRO A O 1
ATOM 616 N N . VAL A 1 83 ? -7.701 7.756 -1.965 1.00 95.88 83 VAL A N 1
ATOM 617 C CA . VAL A 1 83 ? -7.338 6.445 -2.506 1.00 95.88 83 VAL A CA 1
ATOM 618 C C . VAL A 1 83 ? -8.207 5.387 -1.824 1.00 95.88 83 VAL A C 1
ATOM 620 O O . VAL A 1 83 ? -8.196 5.328 -0.591 1.00 95.88 83 VAL A O 1
ATOM 623 N N . PRO A 1 84 ? -8.923 4.525 -2.572 1.00 95.69 84 PRO A N 1
ATOM 624 C CA . PRO A 1 84 ? -9.716 3.454 -1.981 1.00 95.69 84 PRO A CA 1
ATOM 625 C C . PRO A 1 84 ? -8.864 2.529 -1.101 1.00 95.69 84 PRO A C 1
ATOM 627 O O . PRO A 1 84 ? -7.888 1.932 -1.558 1.00 95.69 84 PRO A O 1
ATOM 630 N N . GLY A 1 85 ? -9.243 2.409 0.170 1.00 96.69 85 GLY A N 1
ATOM 631 C CA . GLY A 1 85 ? -8.600 1.508 1.121 1.00 96.69 85 GLY A CA 1
ATOM 632 C C . GLY A 1 85 ? -9.240 0.119 1.117 1.00 96.69 85 GLY A C 1
ATOM 633 O O . GLY A 1 85 ? -10.444 -0.012 1.340 1.00 96.69 85 GLY A O 1
ATOM 634 N N . LYS A 1 86 ? -8.439 -0.933 0.932 1.00 97.25 86 LYS A N 1
ATOM 635 C CA . LYS A 1 86 ? -8.843 -2.326 1.166 1.00 97.25 86 LYS A CA 1
ATOM 636 C C . LYS A 1 86 ? -8.612 -2.670 2.636 1.00 97.25 86 LYS A C 1
ATOM 638 O O . LYS A 1 86 ? -7.470 -2.694 3.092 1.00 97.25 86 LYS A O 1
ATOM 643 N N . VAL A 1 87 ? -9.686 -2.952 3.371 1.00 97.44 87 VAL A N 1
ATOM 644 C CA . VAL A 1 87 ? -9.593 -3.489 4.738 1.00 97.44 87 VAL A CA 1
ATOM 645 C C . VAL A 1 87 ? -9.065 -4.918 4.677 1.00 97.44 87 VAL A C 1
ATOM 647 O O . VAL A 1 87 ? -9.577 -5.722 3.901 1.00 97.44 87 VAL A O 1
ATOM 650 N N . VAL A 1 88 ? -8.065 -5.223 5.498 1.00 96.19 88 VAL A N 1
ATOM 651 C CA . VAL A 1 88 ? -7.467 -6.558 5.616 1.00 96.19 88 VAL A CA 1
ATOM 652 C C . VAL A 1 88 ? -7.195 -6.901 7.079 1.00 96.19 88 VAL A C 1
ATOM 654 O O . VAL A 1 88 ? -7.125 -6.015 7.937 1.00 96.19 88 VAL A O 1
ATOM 657 N N . GLY A 1 89 ? -7.020 -8.188 7.357 1.00 94.38 89 GLY A N 1
ATOM 658 C CA . GLY A 1 89 ? -6.754 -8.685 8.699 1.00 94.38 89 GLY A CA 1
ATOM 659 C C . GLY A 1 89 ? -8.006 -8.833 9.578 1.00 94.38 89 GLY A C 1
ATOM 660 O O . GLY A 1 89 ? -9.144 -8.717 9.107 1.00 94.38 89 GLY A O 1
ATOM 661 N N . PRO A 1 90 ? -7.824 -9.076 10.888 1.00 93.88 90 PRO A N 1
ATOM 662 C CA . PRO A 1 90 ? -8.914 -9.426 11.792 1.00 93.88 90 PRO A CA 1
ATOM 663 C C . PRO A 1 90 ? -9.920 -8.286 11.998 1.00 93.88 90 PRO A C 1
ATOM 665 O O . PRO A 1 90 ? -9.548 -7.133 12.204 1.00 93.88 90 PRO A O 1
ATOM 668 N N . VAL A 1 91 ? -11.213 -8.618 12.095 1.00 92.69 91 VAL A N 1
ATOM 669 C CA . VAL A 1 91 ? -12.315 -7.638 12.256 1.00 92.69 91 VAL A CA 1
ATOM 670 C C . VAL A 1 91 ? -12.114 -6.678 13.440 1.00 92.69 91 VAL A C 1
ATOM 672 O O . VAL A 1 91 ? -12.493 -5.511 13.361 1.00 92.69 91 VAL A O 1
ATOM 675 N N . LYS A 1 92 ? -11.524 -7.158 14.544 1.00 92.69 92 LYS A N 1
ATOM 676 C CA . LYS A 1 92 ? -11.287 -6.361 15.763 1.00 92.69 92 LYS A CA 1
ATOM 677 C C . LYS A 1 92 ? -10.025 -5.493 15.702 1.00 92.69 92 LYS A C 1
ATOM 679 O O . LYS A 1 92 ? -9.886 -4.594 16.523 1.00 92.69 92 LYS A O 1
ATOM 684 N N . ALA A 1 93 ? -9.120 -5.771 14.769 1.00 93.94 93 ALA A N 1
ATOM 685 C CA . ALA A 1 93 ? -7.843 -5.085 14.614 1.00 93.94 93 ALA A CA 1
ATOM 686 C C . ALA A 1 93 ? -7.509 -4.941 13.115 1.00 93.94 93 ALA A C 1
ATOM 688 O O . ALA A 1 93 ? -6.530 -5.525 12.649 1.00 93.94 93 ALA A O 1
ATOM 689 N N . PRO A 1 94 ? -8.342 -4.217 12.342 1.00 96.38 94 PRO A N 1
ATOM 690 C CA . PRO A 1 94 ? -8.191 -4.155 10.896 1.00 96.38 94 PRO A CA 1
ATOM 691 C C . PRO A 1 94 ? -6.990 -3.299 10.499 1.00 96.38 94 PRO A C 1
ATOM 693 O O . PRO A 1 94 ? -6.794 -2.208 11.034 1.00 96.38 94 PRO A O 1
ATOM 696 N N . ALA A 1 95 ? -6.249 -3.749 9.494 1.00 98.06 95 ALA A N 1
ATOM 697 C CA . ALA A 1 95 ? -5.326 -2.918 8.734 1.00 98.06 95 ALA A CA 1
ATOM 698 C C . ALA A 1 95 ? -6.004 -2.416 7.448 1.00 98.06 95 ALA A C 1
ATOM 700 O O . ALA A 1 95 ? -7.053 -2.921 7.036 1.00 98.06 95 ALA A O 1
ATOM 701 N N . VAL A 1 96 ? -5.408 -1.415 6.800 1.00 98.44 96 VAL A N 1
ATOM 702 C CA . VAL A 1 96 ? -5.881 -0.911 5.504 1.00 98.44 96 VAL A CA 1
ATOM 703 C C . VAL A 1 96 ? -4.725 -0.832 4.515 1.00 98.44 96 VAL A C 1
ATOM 705 O O . VAL A 1 96 ? -3.696 -0.229 4.816 1.00 98.44 96 VAL A O 1
ATOM 708 N N . TRP A 1 97 ? -4.912 -1.424 3.336 1.00 98.44 97 TRP A N 1
ATOM 709 C CA .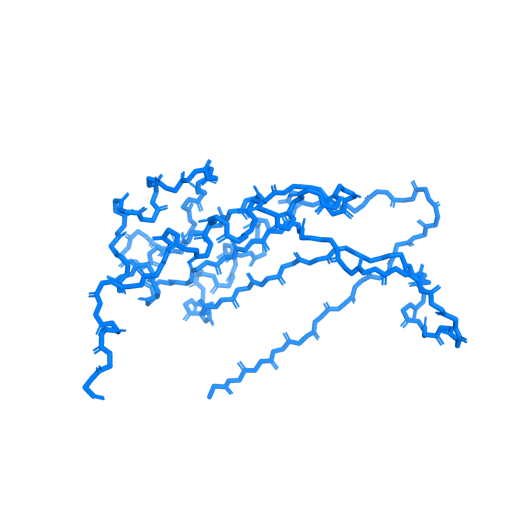 TRP A 1 97 ? -4.022 -1.322 2.181 1.00 98.44 97 TRP A CA 1
ATOM 710 C C . TRP A 1 97 ? -4.554 -0.300 1.177 1.00 98.44 97 TRP A C 1
ATOM 712 O O . TRP A 1 97 ? -5.712 -0.376 0.772 1.00 98.44 97 TRP A O 1
ATOM 722 N N . TYR A 1 98 ? -3.698 0.613 0.731 1.00 98.31 98 TYR A N 1
ATOM 723 C CA . TYR A 1 98 ? -3.993 1.598 -0.303 1.00 98.31 98 TYR A CA 1
ATOM 724 C C . TYR A 1 98 ? -3.094 1.341 -1.509 1.00 98.31 98 TYR A C 1
ATOM 726 O O . TYR A 1 98 ? -1.867 1.448 -1.417 1.00 98.31 98 TYR A O 1
ATOM 734 N N . ARG A 1 99 ? -3.707 1.025 -2.651 1.00 97.50 99 ARG A N 1
ATOM 735 C CA . ARG A 1 99 ? -3.005 0.927 -3.932 1.00 97.50 99 ARG A CA 1
ATOM 736 C C . ARG A 1 99 ? -2.888 2.329 -4.523 1.00 97.50 99 ARG A C 1
ATOM 738 O O . ARG A 1 99 ? -3.898 2.910 -4.894 1.00 97.50 99 ARG A O 1
ATOM 745 N N . VAL A 1 100 ? -1.675 2.875 -4.553 1.00 97.44 100 VAL A N 1
ATOM 746 C CA . VAL A 1 100 ? -1.443 4.274 -4.952 1.00 97.44 100 VAL A CA 1
ATOM 747 C C . VAL A 1 100 ? -1.363 4.426 -6.469 1.00 97.44 100 VAL A C 1
ATOM 749 O O . VAL A 1 100 ? -1.943 5.362 -6.999 1.00 97.44 100 VAL A O 1
ATOM 752 N N . GLY A 1 101 ? -0.698 3.495 -7.148 1.00 95.94 101 GLY A N 1
ATOM 753 C CA . GLY A 1 101 ? -0.476 3.562 -8.594 1.00 95.94 101 GLY A CA 1
ATOM 754 C C . GLY A 1 101 ? 0.019 2.235 -9.122 1.00 95.94 101 GLY A C 1
ATOM 755 O O . GLY A 1 101 ? -0.493 1.231 -8.659 1.00 95.94 101 GLY A O 1
ATOM 756 N N . ASP A 1 102 ? 1.007 2.166 -10.009 1.00 95.12 102 ASP A N 1
ATOM 757 C CA . ASP A 1 102 ? 1.653 0.909 -10.443 1.00 95.12 102 ASP A CA 1
ATOM 758 C C . ASP A 1 102 ? 3.184 0.920 -10.350 1.00 95.12 102 ASP A C 1
ATOM 760 O O . ASP A 1 102 ? 3.839 -0.095 -10.613 1.00 95.12 102 ASP A O 1
ATOM 764 N N . GLY A 1 103 ? 3.743 2.026 -9.859 1.00 94.38 103 GLY A N 1
ATOM 765 C CA . GLY A 1 103 ? 5.180 2.192 -9.754 1.00 94.38 103 GLY A CA 1
ATOM 766 C C . GLY A 1 103 ? 5.840 2.592 -11.077 1.00 94.38 103 GLY A C 1
ATOM 767 O O . GLY A 1 103 ? 7.050 2.412 -11.216 1.00 94.38 103 GLY A O 1
ATOM 768 N N . VAL A 1 104 ? 5.073 3.103 -12.042 1.00 93.06 104 VAL A N 1
ATOM 769 C CA . VAL A 1 104 ? 5.591 3.606 -13.322 1.00 93.06 104 VAL A CA 1
ATOM 770 C C . VAL A 1 104 ? 5.381 5.116 -13.454 1.00 93.06 104 VAL A C 1
ATOM 772 O O . VAL A 1 104 ? 6.285 5.809 -13.924 1.00 93.06 104 VAL A O 1
ATOM 775 N N . ASP A 1 105 ? 4.242 5.650 -13.004 1.00 94.62 105 ASP A N 1
ATOM 776 C CA . ASP A 1 105 ? 3.920 7.075 -13.136 1.00 94.62 105 ASP A CA 1
ATOM 777 C C . ASP A 1 105 ? 4.450 7.916 -11.961 1.00 94.62 105 ASP A C 1
ATOM 779 O O . ASP A 1 105 ? 4.072 7.744 -10.804 1.00 94.62 105 ASP A O 1
ATOM 783 N N . ALA A 1 106 ? 5.299 8.902 -12.255 1.00 92.44 106 ALA A N 1
ATOM 784 C CA . ALA A 1 106 ? 5.821 9.826 -11.250 1.00 92.44 106 ALA A CA 1
ATOM 785 C C . ALA A 1 106 ? 4.718 10.641 -10.538 1.00 92.44 106 ALA A C 1
ATOM 787 O O . ALA A 1 106 ? 4.944 11.129 -9.426 1.00 92.44 106 ALA A O 1
ATOM 788 N N . GLU A 1 107 ? 3.535 10.780 -11.141 1.00 94.75 107 GLU A N 1
ATOM 789 C CA . GLU A 1 107 ? 2.360 11.417 -10.540 1.00 94.75 107 GLU A CA 1
ATOM 790 C C . GLU A 1 107 ? 1.849 10.707 -9.279 1.00 94.75 107 GLU A C 1
ATOM 792 O O . GLU A 1 107 ? 1.281 11.354 -8.389 1.00 94.75 107 GLU A O 1
ATOM 797 N N . ASP A 1 108 ? 2.150 9.416 -9.125 1.00 96.31 108 ASP A N 1
ATOM 798 C CA . ASP A 1 108 ? 1.789 8.607 -7.957 1.00 96.31 108 ASP A CA 1
ATOM 799 C C . ASP A 1 108 ? 2.369 9.171 -6.649 1.00 96.31 108 ASP A C 1
ATOM 801 O O . ASP A 1 108 ? 1.816 8.973 -5.564 1.00 96.31 108 ASP A O 1
ATOM 805 N N . TRP A 1 109 ? 3.444 9.964 -6.726 1.00 96.12 109 TRP A N 1
ATOM 806 C CA . TRP A 1 109 ? 3.959 10.710 -5.577 1.00 96.12 109 TRP A CA 1
ATOM 807 C C . TRP A 1 109 ? 2.968 11.741 -5.034 1.00 96.12 109 TRP A C 1
ATOM 809 O O . TRP A 1 109 ? 2.877 11.909 -3.816 1.00 96.12 109 TRP A O 1
ATOM 819 N N . ARG A 1 110 ? 2.201 12.419 -5.900 1.00 96.75 110 ARG A N 1
ATOM 820 C CA . ARG A 1 110 ? 1.164 13.370 -5.461 1.00 96.75 110 ARG A CA 1
ATOM 821 C C . ARG A 1 110 ? -0.003 12.639 -4.813 1.00 96.75 110 ARG A C 1
ATOM 823 O O . ARG A 1 110 ? -0.544 13.118 -3.817 1.00 96.75 110 ARG A O 1
ATOM 830 N N . VAL A 1 111 ? -0.355 11.469 -5.346 1.00 97.50 111 VAL A N 1
ATOM 831 C CA . VAL A 1 111 ? -1.391 10.601 -4.776 1.00 97.50 111 VAL A CA 1
ATOM 832 C C . VAL A 1 111 ? -0.972 10.120 -3.382 1.00 97.50 111 VAL A C 1
ATOM 834 O O . VAL A 1 111 ? -1.744 10.253 -2.429 1.00 97.50 111 VAL A O 1
ATOM 837 N N . LEU A 1 112 ? 0.272 9.651 -3.225 1.00 97.19 112 LEU A N 1
ATOM 838 C CA . LEU A 1 112 ? 0.824 9.252 -1.928 1.00 97.19 112 LEU A CA 1
ATOM 839 C C . LEU A 1 112 ? 0.877 10.422 -0.932 1.00 97.19 112 LEU A C 1
ATOM 841 O O . LEU A 1 112 ? 0.498 10.254 0.225 1.00 97.19 112 LEU A O 1
ATOM 845 N N . ASP A 1 113 ? 1.319 11.608 -1.353 1.00 96.75 113 ASP A N 1
ATOM 846 C CA . ASP A 1 113 ? 1.354 12.797 -0.491 1.00 96.75 113 ASP A CA 1
ATOM 847 C C . ASP A 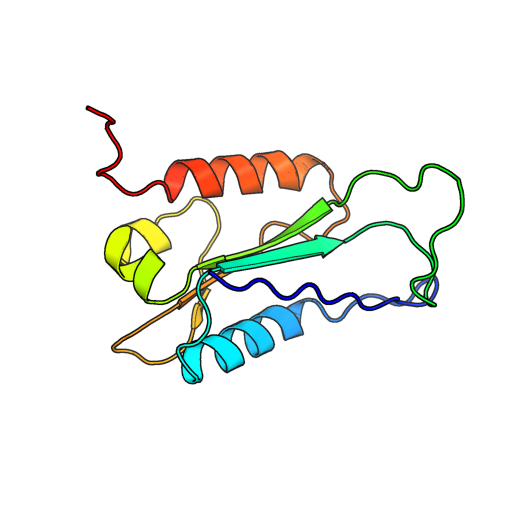1 113 ? -0.053 13.203 -0.014 1.00 96.75 113 ASP A C 1
ATOM 849 O O . ASP A 1 113 ? -0.260 13.454 1.177 1.00 96.75 113 ASP A O 1
ATOM 853 N N . GLY A 1 114 ? -1.044 13.196 -0.912 1.00 97.06 114 GLY A N 1
ATOM 854 C CA . GLY A 1 114 ? -2.446 13.437 -0.567 1.00 97.06 114 GLY A CA 1
ATOM 855 C C . GLY A 1 114 ? -2.983 12.421 0.445 1.00 97.06 114 GLY A C 1
ATOM 856 O O . GLY A 1 114 ? -3.612 12.803 1.437 1.00 97.06 114 GLY A O 1
ATOM 857 N N . LEU A 1 115 ? -2.668 11.138 0.245 1.00 97.50 115 LEU A N 1
ATOM 858 C CA . LEU A 1 115 ? -3.011 10.065 1.176 1.00 97.50 115 LEU A CA 1
ATOM 859 C C . LEU A 1 115 ? -2.378 10.295 2.556 1.00 97.50 115 LEU A C 1
ATOM 861 O O . LEU A 1 115 ? -3.080 10.295 3.568 1.00 97.50 115 LEU A O 1
ATOM 865 N N . LEU A 1 116 ? -1.071 10.555 2.615 1.00 96.19 116 LEU A N 1
ATOM 866 C CA . LEU A 1 116 ? -0.355 10.800 3.868 1.00 96.19 116 LEU A CA 1
ATOM 867 C C . LEU A 1 116 ? -0.906 12.015 4.620 1.00 96.19 116 LEU A C 1
ATOM 869 O O . LEU A 1 116 ? -1.029 11.968 5.844 1.00 96.19 116 LEU A O 1
ATOM 873 N N . LYS A 1 117 ? -1.260 13.094 3.912 1.00 95.81 117 LYS A N 1
ATOM 874 C CA . LYS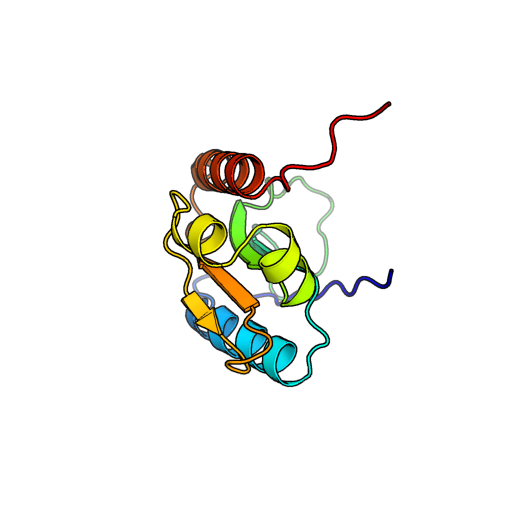 A 1 117 ? -1.898 14.282 4.503 1.00 95.81 117 LYS A CA 1
ATOM 875 C C . LYS A 1 117 ? -3.259 13.953 5.111 1.00 95.81 117 LYS A C 1
ATOM 877 O O . LYS A 1 117 ? -3.538 14.389 6.229 1.00 95.81 117 LYS A O 1
ATOM 882 N N . HIS A 1 118 ? -4.083 13.172 4.413 1.00 95.69 118 HIS A N 1
ATOM 883 C CA . HIS A 1 118 ? -5.406 12.756 4.889 1.00 95.69 118 HIS A CA 1
ATOM 884 C C . HIS A 1 118 ? -5.329 11.879 6.146 1.00 95.69 118 HIS A C 1
ATOM 886 O O . HIS A 1 118 ? -6.080 12.083 7.107 1.00 95.69 118 HIS A O 1
ATOM 892 N N . LEU A 1 119 ? -4.375 10.945 6.152 1.00 94.88 119 LEU A N 1
ATOM 893 C CA . LEU A 1 119 ? -4.153 9.964 7.216 1.00 94.88 119 LEU A CA 1
ATOM 894 C C . LEU A 1 119 ? -3.422 10.521 8.445 1.00 94.88 119 LEU A C 1
ATOM 896 O O . LEU A 1 119 ? -3.153 9.770 9.379 1.00 94.88 119 LEU A O 1
ATOM 900 N N . ARG A 1 120 ? -3.095 11.817 8.495 1.00 89.69 120 ARG A N 1
ATOM 901 C CA . ARG A 1 120 ? -2.508 12.405 9.706 1.00 89.69 120 ARG A CA 1
ATOM 902 C C . ARG A 1 120 ? -3.483 12.272 10.887 1.00 89.69 120 ARG A C 1
ATOM 904 O O . ARG A 1 120 ? -4.618 12.743 10.771 1.00 89.69 120 ARG A O 1
ATOM 911 N N . PRO A 1 121 ? -3.054 11.690 12.025 1.00 78.00 121 PRO A N 1
ATOM 912 C CA . PRO A 1 121 ? -3.880 11.624 13.223 1.00 78.00 121 PRO A CA 1
ATOM 913 C C . PRO A 1 121 ? -4.261 13.029 13.702 1.00 78.00 121 PRO A C 1
ATOM 915 O O . PRO A 1 121 ? -3.423 13.937 13.733 1.00 78.00 121 PRO A O 1
ATOM 918 N N . GLN A 1 122 ? -5.515 13.215 14.113 1.00 65.38 122 GLN A N 1
ATOM 919 C CA . GLN A 1 122 ? -5.942 14.434 14.799 1.00 65.38 122 GLN A CA 1
ATOM 920 C C . GLN A 1 122 ? -5.445 14.366 16.248 1.00 65.38 122 GLN A C 1
ATOM 922 O O . GLN A 1 122 ? -6.103 13.798 17.109 1.00 65.38 122 GLN A O 1
ATOM 927 N N . GLY A 1 123 ? -4.237 14.874 16.498 1.00 56.00 123 GLY A N 1
ATOM 928 C CA . GLY A 1 123 ? -3.635 14.843 17.837 1.00 56.00 123 GLY A CA 1
ATOM 929 C C . GLY A 1 123 ? -2.157 15.228 17.929 1.00 56.00 123 GLY A C 1
ATOM 930 O O . GLY A 1 123 ? -1.652 15.390 19.028 1.00 56.00 123 GLY A O 1
ATOM 931 N N . LEU A 1 124 ? -1.457 15.429 16.807 1.00 51.31 124 LEU A N 1
ATOM 932 C CA . LEU A 1 124 ? -0.092 15.978 16.793 1.00 51.31 124 LEU A CA 1
ATOM 933 C C . LEU A 1 124 ? -0.101 17.479 16.456 1.00 51.31 124 LEU A C 1
ATOM 935 O O . LEU A 1 124 ? 0.624 17.937 15.573 1.00 51.31 124 LEU A O 1
ATOM 939 N N . ALA A 1 125 ? -0.938 18.252 17.149 1.00 42.34 125 ALA A N 1
ATOM 940 C CA . ALA A 1 125 ? -0.586 19.641 17.416 1.00 42.34 125 ALA A CA 1
ATOM 941 C C . ALA A 1 125 ? 0.503 19.570 18.492 1.00 42.34 125 ALA A C 1
ATOM 943 O O . ALA A 1 125 ? 0.248 19.103 19.596 1.00 42.34 125 ALA A O 1
ATOM 944 N N . ARG A 1 126 ? 1.744 19.878 18.113 1.00 43.75 126 ARG A N 1
ATOM 945 C CA . ARG A 1 126 ? 2.853 19.961 19.062 1.00 43.75 126 ARG A CA 1
ATOM 946 C C . ARG A 1 126 ? 2.593 21.136 20.005 1.00 43.75 126 ARG A C 1
ATOM 948 O O . ARG A 1 126 ? 2.392 22.242 19.505 1.00 43.75 126 ARG A O 1
ATOM 955 N N . ASP A 1 127 ? 2.608 20.860 21.306 1.00 39.00 127 ASP A N 1
ATOM 956 C CA . ASP A 1 127 ? 2.981 21.839 22.333 1.00 39.00 127 ASP A CA 1
ATOM 957 C C . ASP A 1 127 ? 4.424 22.328 22.103 1.00 39.00 127 ASP A C 1
ATOM 959 O O . ASP A 1 127 ? 5.260 21.515 21.624 1.00 39.00 127 ASP A O 1
#

Secondary structure (DSSP, 8-state):
-----------TTPPP-TTHHHHHHHHHHHTT--SEEEEEE----TT-PPPSS-----EEEEEEE-HHHHHHH-HHHHHTSSSPEEEES-TTS-EEEEE---SS-TTHHHHHHHHHHHT--TT----

Organism: NCBI:txid665004

Radius of gyration: 15.75 Å; chains: 1; bounding box: 41×34×42 Å

InterPro domains:
  IPR046175 Protein of unknown function DUF6177 [PF19674] (1-121)